Protein AF-A0A350V5R4-F1 (afdb_monomer)

Solvent-accessible surface area (backbone atoms only — not comparable to full-atom values): 5388 Å² total; per-residue (Å²): 135,82,79,77,76,70,82,80,74,78,78,55,40,68,47,79,46,78,39,72,71,62,91,86,40,62,67,62,50,54,56,50,46,71,63,49,60,69,48,32,56,79,38,56,25,43,79,77,38,79,43,70,62,56,77,88,73,53,89,65,91,63,98,61,90,70,50,56,33,40,37,32,37,36,15,69,38,66,69,34,52,59,61,71,77,111

Mean predicted aligned error: 6.83 Å

Secondary structure (DSSP, 8-state):
------------EEEEEEE---TT-HHHHHHHHHHHHHHHHHTTEEEEEEE---GGG-SS--SSPPPSEEEEEEESSHHHHHHHT-

Foldseek 3Di:
DDPPPPPDDQDWDKDKDQADDDPPCVVVVVVVCVVQVVVQVVLQKDFPDKDQDDPVVDPDDDPDDGGRIMTMMTHSDPVSVVVSVD

Structure (mmCIF, N/CA/C/O backbone):
data_AF-A0A350V5R4-F1
#
_entry.id   AF-A0A350V5R4-F1
#
loop_
_atom_site.group_PDB
_atom_site.id
_atom_site.type_symbol
_atom_site.label_atom_id
_atom_site.label_alt_id
_atom_site.label_comp_id
_atom_site.label_asym_id
_atom_site.label_entity_id
_atom_site.label_seq_id
_atom_site.pdbx_PDB_ins_code
_atom_site.Cartn_x
_atom_site.Cartn_y
_atom_site.Cartn_z
_atom_site.occupancy
_atom_site.B_iso_or_equiv
_atom_site.auth_seq_id
_atom_site.auth_comp_id
_atom_site.auth_asym_id
_atom_site.auth_atom_id
_atom_site.pdbx_PDB_model_num
ATOM 1 N N . MET A 1 1 ? -35.073 25.546 3.804 1.00 38.59 1 MET A N 1
ATOM 2 C CA . MET A 1 1 ? -33.939 24.994 3.042 1.00 38.59 1 MET A CA 1
ATOM 3 C C . MET A 1 1 ? -32.795 24.857 4.027 1.00 38.59 1 MET A C 1
ATOM 5 O O . MET A 1 1 ? -32.140 25.846 4.317 1.00 38.59 1 MET A O 1
ATOM 9 N N . ILE A 1 2 ? -32.684 23.693 4.666 1.00 42.62 2 ILE A N 1
ATOM 10 C CA . ILE A 1 2 ? -31.549 23.393 5.539 1.00 42.62 2 ILE A CA 1
ATOM 11 C C . ILE A 1 2 ? -30.480 22.863 4.595 1.00 42.62 2 ILE A C 1
ATOM 13 O O . ILE A 1 2 ? -30.662 21.816 3.981 1.00 42.62 2 ILE A O 1
ATOM 17 N N . ILE A 1 3 ? -29.446 23.668 4.385 1.00 50.91 3 ILE A N 1
ATOM 18 C CA . ILE A 1 3 ? -28.196 23.201 3.800 1.00 50.91 3 ILE A CA 1
ATOM 19 C C . ILE A 1 3 ? -27.588 22.329 4.890 1.00 50.91 3 ILE A C 1
ATOM 21 O O . ILE A 1 3 ? -27.129 22.833 5.909 1.00 50.91 3 ILE A O 1
ATOM 25 N N . ASP A 1 4 ? -27.743 21.022 4.725 1.00 48.69 4 ASP A N 1
ATOM 26 C CA . ASP A 1 4 ? -27.008 20.028 5.487 1.00 48.69 4 ASP A CA 1
ATOM 27 C C . ASP A 1 4 ? -25.535 20.258 5.136 1.00 48.69 4 ASP A C 1
ATOM 29 O O . ASP A 1 4 ? -25.110 19.978 4.011 1.00 48.69 4 ASP A O 1
ATOM 33 N N . GLU A 1 5 ? -24.793 20.912 6.032 1.00 52.44 5 GLU A N 1
ATOM 34 C CA . GLU A 1 5 ? -23.341 21.000 5.928 1.00 52.44 5 GLU A CA 1
ATOM 35 C C . GLU A 1 5 ? -22.814 19.569 6.027 1.00 52.44 5 GLU A C 1
ATOM 37 O O . GLU A 1 5 ? -22.589 19.033 7.110 1.00 52.44 5 GLU A O 1
ATOM 42 N N . GLN A 1 6 ? -22.677 18.922 4.869 1.00 53.38 6 GLN A N 1
ATOM 43 C CA . GLN A 1 6 ? -21.939 17.677 4.741 1.00 53.38 6 GLN A CA 1
ATOM 44 C C . GLN A 1 6 ? -20.573 17.915 5.390 1.00 53.38 6 GLN A C 1
ATOM 46 O O . GLN A 1 6 ? -19.898 18.870 4.988 1.00 53.38 6 GLN A O 1
ATOM 51 N N . PRO A 1 7 ? -20.174 17.121 6.400 1.00 49.75 7 PRO A N 1
ATOM 52 C CA . PRO A 1 7 ? -18.937 17.364 7.119 1.00 49.75 7 PRO A CA 1
ATOM 53 C C . PRO A 1 7 ? -17.786 17.434 6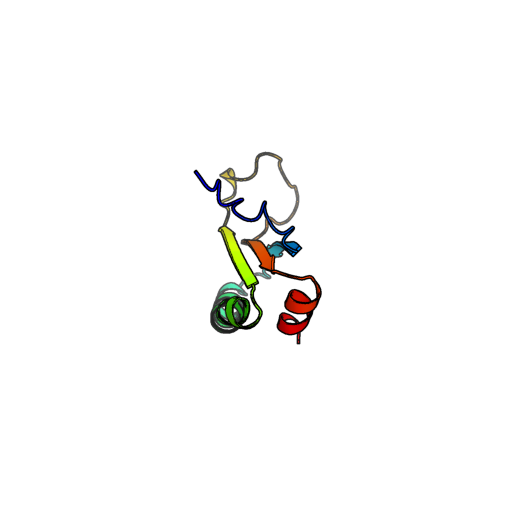.117 1.00 49.75 7 PRO A C 1
ATOM 55 O O . PRO A 1 7 ? -17.506 16.492 5.373 1.00 49.75 7 PRO A O 1
ATOM 58 N N . THR A 1 8 ? -17.158 18.603 6.067 1.00 53.06 8 THR A N 1
ATOM 59 C CA . THR A 1 8 ? -15.969 18.893 5.281 1.00 53.06 8 THR A CA 1
ATOM 60 C C . THR A 1 8 ? -14.856 17.956 5.736 1.00 53.06 8 THR A C 1
ATOM 62 O O . THR A 1 8 ? -14.320 18.124 6.822 1.00 53.06 8 THR A O 1
ATOM 65 N N . SER A 1 9 ? -14.559 16.943 4.914 1.00 56.53 9 SER A N 1
ATOM 66 C CA . SER A 1 9 ? -13.320 16.149 4.886 1.00 56.53 9 SER A CA 1
ATOM 67 C C . SER A 1 9 ? -12.551 16.091 6.216 1.00 56.53 9 SER A C 1
ATOM 69 O O . SER A 1 9 ? -11.673 16.920 6.458 1.00 56.53 9 SER A O 1
ATOM 71 N N . TYR A 1 10 ? -12.803 15.073 7.041 1.00 63.28 10 TYR A N 1
ATOM 72 C CA . TYR A 1 10 ? -11.877 14.728 8.122 1.00 63.28 10 TYR A CA 1
ATOM 73 C C . TYR A 1 10 ? -10.480 14.487 7.529 1.00 63.28 10 TYR A C 1
ATOM 75 O O . TYR A 1 10 ? -10.340 13.702 6.588 1.00 63.28 10 TYR A O 1
ATOM 83 N N . GLU A 1 11 ? -9.455 15.169 8.048 1.00 79.50 11 GLU A N 1
ATOM 84 C CA . GLU A 1 11 ? -8.064 14.864 7.706 1.00 79.50 11 GLU A CA 1
ATOM 85 C C . GLU A 1 11 ? -7.782 13.403 8.075 1.00 79.50 11 GLU A C 1
ATOM 87 O O . GLU A 1 11 ? -7.738 13.044 9.250 1.00 79.50 11 GLU A O 1
ATOM 92 N N . LYS A 1 12 ? -7.626 12.542 7.065 1.00 88.44 12 LYS A N 1
ATOM 93 C CA . LYS A 1 12 ? -7.251 11.143 7.266 1.00 88.44 12 LYS A CA 1
ATOM 94 C C . LYS A 1 12 ? -5.744 11.018 7.435 1.00 88.44 12 LYS A C 1
ATOM 96 O O . LYS A 1 12 ? -4.966 11.631 6.699 1.00 88.44 12 LYS A O 1
ATOM 101 N N . PHE A 1 13 ? -5.320 10.133 8.328 1.00 94.62 13 PHE A N 1
ATOM 102 C CA . PHE A 1 13 ? -3.920 9.751 8.437 1.00 94.62 13 PHE A CA 1
ATOM 103 C C . PHE A 1 13 ? -3.550 8.825 7.271 1.00 94.62 13 PHE A C 1
ATOM 105 O O . PHE A 1 13 ? -3.974 7.672 7.235 1.00 94.62 13 PHE A O 1
ATOM 112 N N . THR A 1 14 ? -2.788 9.340 6.304 1.00 95.75 14 THR A N 1
ATOM 113 C CA . THR A 1 14 ? -2.446 8.626 5.063 1.00 95.75 14 THR A CA 1
ATOM 114 C C . THR A 1 14 ? -0.963 8.286 5.014 1.00 95.75 14 THR A C 1
ATOM 116 O O . THR A 1 14 ? -0.115 9.120 5.331 1.00 95.75 14 THR A O 1
ATOM 119 N N . ILE A 1 15 ? -0.649 7.062 4.598 1.00 96.38 15 ILE A N 1
ATOM 120 C CA . ILE A 1 15 ? 0.712 6.551 4.468 1.00 96.38 15 ILE A CA 1
ATOM 121 C C . ILE A 1 15 ? 0.903 5.991 3.065 1.00 96.38 15 ILE A C 1
ATOM 123 O O . ILE A 1 15 ? 0.071 5.232 2.567 1.00 96.38 15 ILE A O 1
ATOM 127 N N . THR A 1 16 ? 2.043 6.322 2.466 1.00 97.44 16 THR A N 1
ATOM 128 C CA . THR A 1 16 ? 2.530 5.673 1.250 1.00 97.44 16 THR A CA 1
ATOM 129 C C . THR A 1 16 ? 3.524 4.585 1.630 1.00 97.44 16 THR A C 1
ATOM 131 O O . THR A 1 16 ? 4.489 4.852 2.347 1.00 97.44 16 THR A O 1
ATOM 134 N N . GLN A 1 17 ? 3.313 3.368 1.138 1.00 96.75 17 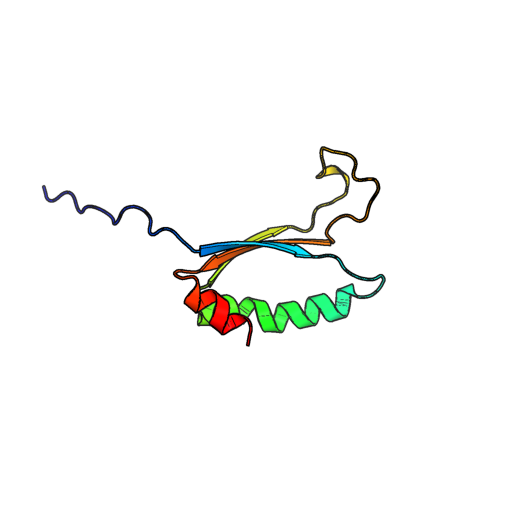GLN A N 1
ATOM 135 C CA . GLN A 1 17 ? 4.231 2.247 1.320 1.00 96.75 17 GLN A CA 1
ATOM 136 C C . GLN A 1 17 ? 4.823 1.868 -0.037 1.00 96.75 17 GLN A C 1
ATOM 138 O O . GLN A 1 17 ? 4.089 1.566 -0.975 1.00 96.75 17 GLN A O 1
ATOM 143 N N . LEU A 1 18 ? 6.151 1.898 -0.134 1.00 96.00 18 LEU A N 1
ATOM 144 C CA . LEU A 1 18 ? 6.905 1.373 -1.271 1.00 96.00 18 LEU A CA 1
ATOM 145 C C . LEU A 1 18 ? 7.477 0.021 -0.853 1.00 96.00 18 LEU A C 1
ATOM 147 O O . LEU A 1 18 ? 8.283 -0.050 0.074 1.00 96.00 18 LEU A O 1
ATOM 151 N N . ILE A 1 19 ? 7.019 -1.046 -1.494 1.00 96.44 19 ILE A N 1
ATOM 152 C CA . ILE A 1 19 ? 7.333 -2.418 -1.107 1.00 96.44 19 ILE A CA 1
ATOM 153 C C . ILE A 1 19 ? 8.353 -2.978 -2.088 1.00 96.44 19 ILE A C 1
ATOM 155 O O . ILE A 1 19 ? 8.105 -3.031 -3.290 1.00 96.44 19 ILE A O 1
ATOM 159 N N . TYR A 1 20 ? 9.486 -3.418 -1.553 1.00 95.81 20 TYR A N 1
ATOM 160 C CA . TYR A 1 20 ? 10.572 -4.061 -2.285 1.00 95.81 20 TYR A CA 1
ATOM 161 C C . TYR A 1 20 ? 10.664 -5.510 -1.829 1.00 95.81 20 TYR A C 1
ATOM 163 O O . TYR A 1 20 ? 10.519 -5.794 -0.637 1.00 95.81 20 TYR A O 1
ATOM 171 N N . LEU A 1 21 ? 10.876 -6.422 -2.772 1.00 94.62 21 LEU A N 1
ATOM 172 C CA . LEU A 1 21 ? 10.981 -7.846 -2.488 1.00 94.62 21 LEU A CA 1
ATOM 173 C C . LEU A 1 21 ? 12.386 -8.332 -2.809 1.00 94.62 21 LEU A C 1
ATOM 175 O O . LEU A 1 21 ? 12.962 -7.951 -3.824 1.00 94.62 21 LEU A O 1
ATOM 179 N N . ASN A 1 22 ? 12.893 -9.224 -1.963 1.00 93.69 22 ASN A N 1
ATOM 180 C CA . ASN A 1 22 ? 14.030 -10.053 -2.336 1.00 93.69 22 ASN A CA 1
ATOM 181 C C . ASN A 1 22 ? 13.606 -11.013 -3.455 1.00 93.69 22 ASN A C 1
ATOM 183 O O . ASN A 1 22 ? 12.445 -11.431 -3.510 1.00 93.69 22 ASN A O 1
ATOM 187 N N . GLU A 1 23 ? 14.557 -11.404 -4.300 1.00 93.56 23 GLU A N 1
ATOM 188 C CA . GLU A 1 23 ? 14.326 -12.365 -5.380 1.00 93.56 23 GLU A CA 1
ATOM 189 C C . GLU A 1 23 ? 13.666 -13.656 -4.857 1.00 93.56 23 GLU A C 1
ATOM 191 O O . GLU A 1 23 ? 14.136 -14.267 -3.894 1.00 93.56 23 GLU A O 1
ATOM 196 N N . GLY A 1 24 ? 12.547 -14.055 -5.474 1.00 96.06 24 GLY A N 1
ATOM 197 C CA . GLY A 1 24 ? 11.773 -15.244 -5.098 1.00 96.06 24 GLY A CA 1
ATOM 198 C C . GLY A 1 24 ? 10.809 -15.056 -3.917 1.00 96.06 24 GLY A C 1
ATOM 199 O O . GLY A 1 24 ? 10.119 -16.005 -3.534 1.00 96.06 24 GLY A O 1
ATOM 200 N N . GLY A 1 25 ? 10.739 -13.860 -3.322 1.00 96.38 25 GLY A N 1
ATOM 201 C CA 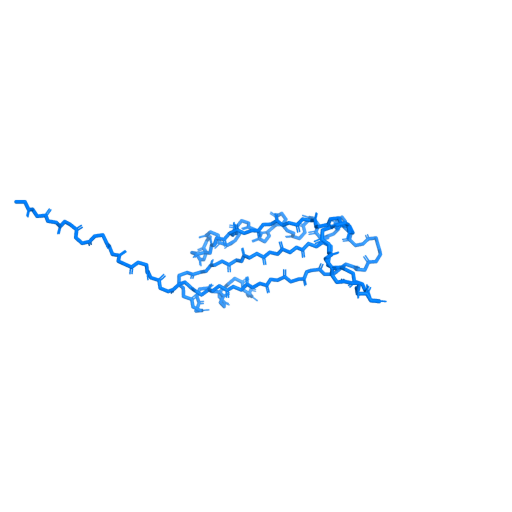. GLY A 1 25 ? 9.883 -13.556 -2.169 1.00 96.38 25 GLY A CA 1
ATOM 202 C C . GLY A 1 25 ? 8.400 -13.325 -2.490 1.00 96.38 25 GLY A C 1
ATOM 203 O O . GLY A 1 25 ? 7.603 -13.103 -1.577 1.00 96.38 25 GLY A O 1
ATOM 204 N N . GLU A 1 26 ? 7.992 -13.372 -3.759 1.00 96.62 26 GLU A N 1
ATOM 205 C CA . GLU A 1 26 ? 6.660 -12.957 -4.214 1.00 96.62 26 GLU A CA 1
ATOM 206 C C . GLU A 1 26 ? 5.548 -13.806 -3.597 1.00 96.62 26 GLU A C 1
ATOM 208 O O . GLU A 1 26 ? 4.514 -13.283 -3.185 1.00 96.62 26 GLU A O 1
ATOM 213 N N . GLN A 1 27 ? 5.751 -15.120 -3.498 1.00 97.50 27 GLN A N 1
ATOM 214 C CA . GLN A 1 27 ? 4.723 -16.026 -2.980 1.00 97.50 27 GLN A CA 1
ATOM 215 C C . GLN A 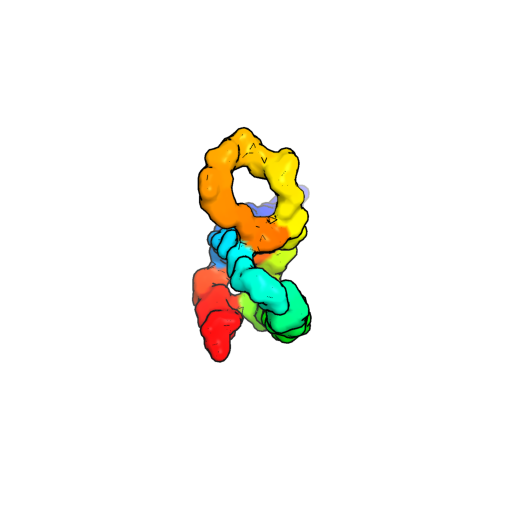1 27 ? 4.477 -15.838 -1.485 1.00 97.50 27 GLN A C 1
ATOM 217 O O . GLN A 1 27 ? 3.332 -15.891 -1.034 1.00 97.50 27 GLN A O 1
ATOM 222 N N . ASP A 1 28 ? 5.532 -15.604 -0.710 1.00 97.25 28 ASP A N 1
ATOM 223 C CA . ASP A 1 28 ? 5.394 -15.375 0.726 1.00 97.25 28 ASP A CA 1
ATOM 224 C C . ASP A 1 28 ? 4.825 -13.985 1.011 1.00 97.25 28 ASP A C 1
ATOM 226 O O . ASP A 1 28 ? 3.971 -13.845 1.888 1.00 97.25 28 ASP A O 1
ATOM 230 N N . PHE A 1 29 ? 5.183 -12.990 0.195 1.00 97.00 29 PHE A N 1
ATOM 231 C CA . PHE A 1 29 ? 4.555 -11.676 0.231 1.00 97.00 29 PHE A CA 1
ATOM 232 C C . PHE A 1 29 ? 3.048 -11.740 -0.069 1.00 97.00 29 PHE A C 1
ATOM 234 O O . PHE A 1 29 ? 2.248 -11.204 0.695 1.00 97.00 29 PHE A O 1
ATOM 241 N N . LEU A 1 30 ? 2.627 -12.466 -1.112 1.00 96.31 30 LEU A N 1
ATOM 242 C CA . LEU A 1 30 ? 1.206 -12.634 -1.445 1.00 96.31 30 LEU A CA 1
ATOM 243 C C . LEU A 1 30 ? 0.414 -13.308 -0.315 1.00 96.31 30 LEU A C 1
ATOM 245 O O . LEU A 1 30 ? -0.718 -12.910 -0.026 1.00 96.31 30 LEU A O 1
ATOM 249 N N . LYS A 1 31 ? 1.000 -14.315 0.347 1.00 97.31 31 LYS A N 1
ATOM 250 C CA . LYS A 1 31 ? 0.385 -14.944 1.526 1.00 97.31 31 LYS A CA 1
ATOM 251 C C . LYS A 1 31 ? 0.264 -13.944 2.670 1.00 97.31 31 LYS A C 1
ATOM 253 O O . LYS A 1 31 ? -0.810 -13.842 3.256 1.00 97.31 31 LYS A O 1
ATOM 258 N N . TYR A 1 32 ? 1.326 -13.197 2.965 1.00 95.38 32 TYR A N 1
ATOM 259 C CA . TYR A 1 32 ? 1.310 -12.152 3.987 1.00 95.38 32 TYR A CA 1
ATOM 260 C C . TYR A 1 32 ? 0.201 -11.122 3.725 1.00 95.38 32 TYR A C 1
ATOM 262 O O . TYR A 1 32 ? -0.624 -10.871 4.603 1.00 95.38 32 TYR A O 1
ATOM 270 N N . GLU A 1 33 ? 0.101 -10.598 2.502 1.00 95.31 33 GLU A N 1
ATOM 271 C CA . GLU A 1 33 ? -0.937 -9.629 2.136 1.00 95.31 33 GLU A CA 1
ATOM 272 C C . GLU A 1 33 ? -2.352 -10.184 2.313 1.00 95.31 33 GLU A C 1
ATOM 274 O O . GLU A 1 33 ? -3.230 -9.476 2.807 1.00 95.31 33 GLU A O 1
ATOM 279 N N . SER A 1 34 ? -2.580 -11.455 1.962 1.00 95.94 34 SER A N 1
ATOM 280 C CA . SER A 1 34 ? -3.893 -12.097 2.128 1.00 95.94 34 SER A CA 1
ATOM 281 C C . SER A 1 34 ? -4.374 -12.127 3.584 1.00 95.94 34 SER A C 1
ATOM 283 O O . SER A 1 34 ? -5.578 -12.158 3.832 1.00 95.94 34 SER A O 1
ATOM 285 N N . LEU A 1 35 ? -3.441 -12.077 4.540 1.00 94.25 35 LEU A N 1
ATOM 286 C CA . LEU A 1 35 ? -3.729 -12.032 5.971 1.00 94.25 35 LEU A CA 1
ATOM 287 C C . LEU A 1 35 ? -3.849 -10.596 6.492 1.00 94.25 35 LEU A C 1
ATOM 289 O O . LEU A 1 35 ? -4.655 -10.342 7.383 1.00 94.25 35 LEU A O 1
ATOM 293 N N . VAL A 1 36 ? -3.057 -9.664 5.954 1.00 91.94 36 VAL A N 1
ATOM 294 C CA . VAL A 1 36 ? -2.911 -8.303 6.497 1.00 91.94 36 VAL A CA 1
ATOM 295 C C . VAL A 1 36 ? -3.903 -7.314 5.901 1.00 91.94 36 VAL A C 1
ATOM 297 O O . VAL A 1 36 ? -4.472 -6.520 6.647 1.00 91.94 36 VAL A O 1
ATOM 300 N N . LEU A 1 37 ? -4.159 -7.357 4.590 1.00 93.62 37 LEU A N 1
ATOM 301 C CA . LEU A 1 37 ? -5.072 -6.404 3.947 1.00 93.62 37 LEU A CA 1
ATOM 302 C C . LEU A 1 37 ? -6.484 -6.415 4.566 1.00 93.62 37 LEU A C 1
ATOM 304 O O . LEU A 1 37 ? -7.010 -5.331 4.818 1.00 93.62 37 LEU A O 1
ATOM 308 N N . PRO A 1 38 ? -7.080 -7.575 4.921 1.00 93.44 38 PRO A N 1
ATOM 309 C CA . PRO A 1 38 ? -8.370 -7.598 5.615 1.00 93.44 38 PRO A CA 1
ATOM 310 C C . PRO A 1 38 ? -8.360 -6.922 6.998 1.00 93.44 38 PRO A C 1
ATOM 312 O O . PRO A 1 38 ? -9.411 -6.532 7.504 1.00 93.44 38 PRO A O 1
ATOM 315 N N . LEU A 1 39 ? -7.194 -6.778 7.640 1.00 92.69 39 LEU A N 1
ATOM 316 C CA . LEU A 1 39 ? -7.083 -6.132 8.952 1.00 92.69 39 LEU A CA 1
ATOM 317 C C . LEU A 1 39 ? -7.183 -4.607 8.872 1.00 92.69 39 LEU A C 1
ATOM 319 O O . LEU A 1 39 ? -7.471 -3.985 9.893 1.00 92.69 39 LEU A O 1
ATOM 323 N N . LEU A 1 40 ? -6.977 -4.006 7.696 1.00 94.44 40 LEU A N 1
ATOM 324 C CA . LEU A 1 40 ? -7.106 -2.559 7.514 1.00 94.44 40 LEU A CA 1
ATOM 325 C C . LEU A 1 40 ? -8.509 -2.095 7.919 1.00 94.44 40 LEU A C 1
ATOM 327 O O . LEU A 1 40 ? -8.639 -1.249 8.802 1.00 94.44 40 LEU A O 1
ATOM 331 N N . GLU A 1 41 ? -9.553 -2.733 7.383 1.00 92.56 41 GLU A N 1
ATOM 332 C CA . GLU A 1 41 ? -10.949 -2.385 7.682 1.00 92.56 41 GLU A CA 1
ATOM 333 C C . GLU A 1 41 ? -11.274 -2.520 9.176 1.00 92.56 41 GLU A C 1
ATOM 335 O O . GLU A 1 41 ? -11.942 -1.661 9.758 1.00 92.56 41 GLU A O 1
ATOM 340 N N . LYS A 1 42 ? -10.737 -3.557 9.837 1.00 93.19 42 LYS A N 1
ATOM 341 C CA . LYS A 1 42 ? -10.922 -3.786 11.281 1.00 93.19 42 LYS A CA 1
ATOM 342 C C . LYS A 1 42 ? -10.453 -2.598 12.127 1.00 93.19 42 LYS A C 1
ATOM 344 O O . LYS A 1 42 ? -11.007 -2.355 13.200 1.00 93.19 42 LYS A O 1
ATOM 349 N N . TYR A 1 43 ? -9.453 -1.863 11.654 1.00 93.25 43 TYR A N 1
ATOM 350 C CA . TYR A 1 43 ? -8.905 -0.694 12.329 1.00 93.25 43 TYR A CA 1
ATOM 351 C C . TYR A 1 43 ? -9.238 0.603 11.595 1.00 93.25 43 TYR A C 1
ATOM 353 O O . TYR A 1 43 ? -8.446 1.530 11.636 1.00 93.25 43 TYR A O 1
ATOM 361 N N . ARG A 1 44 ? -10.407 0.694 10.941 1.00 94.00 44 ARG A N 1
ATOM 362 C CA . ARG A 1 44 ? -10.863 1.920 10.249 1.00 94.00 44 ARG A CA 1
ATOM 363 C C . ARG A 1 44 ? -9.858 2.433 9.211 1.00 94.00 44 ARG A C 1
ATOM 365 O O . ARG A 1 44 ? -9.737 3.637 8.980 1.00 94.00 44 ARG A O 1
ATOM 372 N N . GLY A 1 45 ? -9.109 1.499 8.639 1.00 94.81 45 GLY A N 1
ATOM 373 C CA . GLY A 1 45 ? -8.171 1.715 7.560 1.00 94.81 45 GLY A CA 1
ATOM 374 C C . GLY A 1 45 ? -8.782 1.355 6.211 1.00 94.81 45 GLY A C 1
ATOM 375 O O . GLY A 1 45 ? -9.676 0.514 6.125 1.00 94.81 45 GLY A O 1
ATOM 376 N N . GLY A 1 46 ? -8.270 1.973 5.154 1.00 95.38 46 GLY A N 1
ATOM 377 C CA . GLY A 1 46 ? -8.653 1.717 3.771 1.00 95.38 46 GLY A CA 1
ATOM 378 C C . GLY A 1 46 ? -7.431 1.656 2.865 1.00 95.38 46 GLY A C 1
ATOM 379 O O . GLY A 1 46 ? -6.501 2.447 3.013 1.00 95.38 46 GLY A O 1
ATOM 380 N N . LEU A 1 47 ? -7.435 0.713 1.922 1.00 96.19 47 LEU A N 1
ATOM 381 C CA . LEU A 1 47 ? -6.448 0.640 0.848 1.00 96.19 47 LEU A CA 1
ATOM 382 C C . LEU A 1 47 ? -6.914 1.529 -0.311 1.00 96.19 47 LEU A C 1
ATOM 384 O O . LEU A 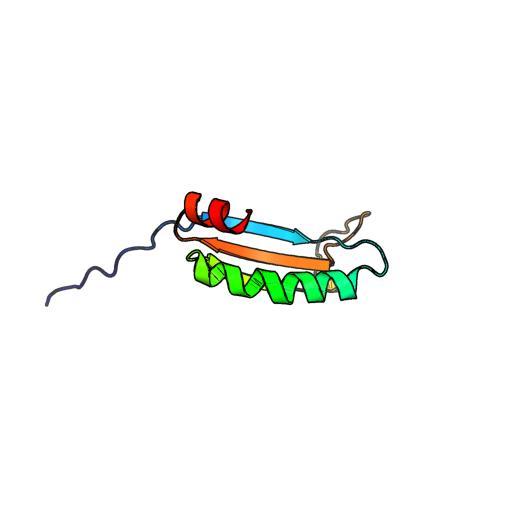1 47 ? -7.731 1.116 -1.129 1.00 96.19 47 LEU A O 1
ATOM 388 N N . GLU A 1 48 ? -6.408 2.758 -0.357 1.00 96.12 48 GLU A N 1
ATOM 389 C CA . GLU A 1 48 ? -6.801 3.781 -1.336 1.00 96.12 48 GLU A CA 1
ATOM 390 C C . GLU A 1 48 ? -6.150 3.552 -2.704 1.00 96.12 48 GLU A C 1
ATOM 392 O O . GLU A 1 48 ? -6.743 3.816 -3.749 1.00 96.12 48 GLU A O 1
ATOM 397 N N . LEU A 1 49 ? -4.916 3.044 -2.705 1.00 96.88 49 LEU A N 1
ATOM 398 C CA . LEU A 1 49 ? -4.205 2.647 -3.914 1.00 96.88 49 LEU A CA 1
ATOM 399 C C . LEU A 1 49 ? -3.450 1.355 -3.661 1.00 96.88 49 LEU A C 1
ATOM 401 O O . LEU A 1 49 ? -2.777 1.209 -2.643 1.00 96.88 49 LEU A O 1
ATOM 405 N N . ARG A 1 50 ? -3.501 0.469 -4.651 1.00 97.12 50 ARG A N 1
ATOM 406 C CA . ARG A 1 50 ? -2.639 -0.698 -4.773 1.00 97.12 50 ARG A CA 1
ATOM 407 C C . ARG A 1 50 ? -2.165 -0.786 -6.214 1.00 97.12 50 ARG A C 1
ATOM 409 O O . ARG A 1 50 ? -2.979 -0.970 -7.117 1.00 97.12 50 ARG A O 1
ATOM 416 N N . LEU A 1 51 ? -0.867 -0.631 -6.436 1.00 96.12 51 LEU A N 1
ATOM 417 C CA . LEU A 1 51 ? -0.274 -0.621 -7.769 1.00 96.12 51 LEU A CA 1
ATOM 418 C C . LEU A 1 51 ? 0.950 -1.533 -7.804 1.00 96.12 51 LEU A C 1
ATOM 420 O O . LEU A 1 51 ? 1.850 -1.364 -6.991 1.00 96.12 51 LEU A O 1
ATOM 424 N N . ARG A 1 52 ? 1.019 -2.432 -8.789 1.00 96.19 52 ARG A N 1
ATOM 425 C CA . ARG A 1 52 ? 2.265 -3.105 -9.190 1.00 96.19 52 ARG A CA 1
ATOM 426 C C . ARG A 1 52 ? 2.802 -2.423 -10.442 1.00 96.19 52 ARG A C 1
ATOM 428 O O . ARG A 1 52 ? 2.305 -2.718 -11.531 1.00 96.19 52 ARG A O 1
ATOM 435 N N . PRO A 1 53 ? 3.717 -1.453 -10.307 1.00 94.06 53 PRO A N 1
ATOM 436 C CA . PRO A 1 53 ? 4.177 -0.686 -11.450 1.00 94.06 53 PRO A CA 1
ATOM 437 C C . PRO A 1 53 ? 5.091 -1.539 -12.341 1.00 94.06 53 PRO A C 1
ATOM 439 O O . PRO A 1 53 ? 6.002 -2.216 -11.869 1.00 94.06 53 PRO A O 1
ATOM 442 N N . GLY A 1 54 ? 4.871 -1.481 -13.651 1.00 92.00 54 GLY A N 1
ATOM 443 C CA . GLY A 1 54 ? 5.862 -1.895 -14.638 1.00 92.00 54 GLY A CA 1
ATOM 444 C C . GLY A 1 54 ? 6.977 -0.854 -14.762 1.00 92.00 54 GLY A C 1
ATOM 445 O O . GLY A 1 54 ? 6.817 0.298 -14.356 1.00 92.00 54 GLY A O 1
ATOM 446 N N . ARG A 1 55 ? 8.110 -1.232 -15.366 1.00 87.81 55 ARG A N 1
ATOM 447 C CA . ARG A 1 55 ? 9.259 -0.318 -15.540 1.00 87.81 55 ARG A CA 1
ATOM 448 C C . ARG A 1 55 ? 8.881 0.969 -16.282 1.00 87.81 55 ARG A C 1
ATOM 450 O O . ARG A 1 55 ? 9.347 2.037 -15.906 1.00 87.81 55 ARG A O 1
ATOM 457 N N . ASP A 1 56 ? 7.974 0.877 -17.253 1.00 91.31 56 ASP A N 1
ATOM 458 C CA . ASP A 1 56 ? 7.510 2.017 -18.057 1.00 91.31 56 ASP A CA 1
ATOM 459 C C . ASP A 1 56 ? 6.628 3.005 -17.272 1.00 91.31 56 ASP A C 1
ATOM 461 O O . ASP A 1 56 ? 6.316 4.088 -17.764 1.00 91.31 56 ASP A O 1
ATOM 465 N N . ASN A 1 57 ? 6.208 2.661 -16.048 1.00 91.81 57 ASN A N 1
ATOM 466 C CA . ASN A 1 57 ? 5.470 3.580 -15.182 1.00 91.81 57 ASN A CA 1
ATOM 467 C C . ASN A 1 57 ? 6.385 4.584 -14.458 1.00 91.81 57 ASN A C 1
ATOM 469 O O . ASN A 1 57 ? 5.882 5.550 -13.884 1.00 91.81 57 ASN A O 1
ATOM 473 N N . PHE A 1 58 ? 7.706 4.385 -14.483 1.00 89.81 58 PHE A N 1
ATOM 474 C CA . PHE A 1 58 ? 8.671 5.259 -13.819 1.00 89.81 58 PHE A CA 1
ATOM 475 C C . PHE A 1 58 ? 9.239 6.286 -14.802 1.00 89.81 58 PHE A C 1
ATOM 477 O O . PHE A 1 58 ? 9.878 5.940 -15.790 1.00 89.81 58 PHE A O 1
ATOM 484 N N . ILE A 1 59 ? 9.005 7.570 -14.515 1.00 89.00 59 ILE A N 1
ATOM 485 C CA . ILE A 1 59 ? 9.412 8.687 -15.387 1.00 89.00 59 ILE A CA 1
ATOM 486 C C . ILE A 1 59 ? 10.902 9.013 -15.229 1.00 89.00 59 ILE A C 1
ATOM 488 O O . ILE A 1 59 ? 11.559 9.399 -16.194 1.00 89.00 59 ILE A O 1
ATOM 492 N N . TYR A 1 60 ? 11.434 8.885 -14.012 1.00 81.81 60 TYR A N 1
ATOM 493 C CA . TYR A 1 60 ? 12.844 9.135 -13.736 1.00 81.81 60 TYR A CA 1
ATOM 494 C C . TYR A 1 60 ? 13.601 7.804 -13.658 1.00 81.81 60 TYR A C 1
ATOM 496 O O . TYR A 1 60 ? 13.140 6.909 -12.943 1.00 81.81 60 TYR A O 1
ATOM 504 N N . PRO A 1 61 ? 14.744 7.655 -14.355 1.00 61.53 61 PRO A N 1
ATOM 505 C CA . PRO A 1 61 ? 15.559 6.457 -14.247 1.00 61.53 61 PRO A CA 1
ATOM 506 C C . PRO A 1 61 ? 16.108 6.361 -12.825 1.00 61.53 61 PRO A C 1
ATOM 508 O O . PRO A 1 61 ? 16.912 7.182 -12.389 1.00 61.53 61 PRO A O 1
ATOM 511 N N . THR A 1 62 ? 15.650 5.365 -12.078 1.00 64.25 62 THR A N 1
ATOM 512 C CA . THR A 1 62 ? 16.335 4.953 -10.860 1.00 64.25 62 THR A CA 1
ATOM 513 C C . THR A 1 62 ? 17.408 3.952 -11.269 1.00 64.25 62 THR A C 1
ATOM 515 O O . THR A 1 62 ? 17.088 2.892 -11.803 1.00 64.25 62 THR A O 1
ATOM 518 N N . ASP A 1 63 ? 18.674 4.245 -10.981 1.00 70.44 63 ASP A N 1
ATOM 519 C CA . ASP A 1 63 ? 19.765 3.267 -11.137 1.00 70.44 63 ASP A CA 1
ATOM 520 C C . ASP A 1 63 ? 19.665 2.105 -10.120 1.00 70.44 63 ASP A C 1
ATOM 522 O O . ASP A 1 63 ? 20.477 1.182 -10.135 1.00 70.44 63 ASP A O 1
ATOM 526 N N . GLY A 1 64 ? 18.674 2.151 -9.220 1.00 76.75 64 GLY A N 1
ATOM 527 C CA . GLY A 1 64 ? 18.411 1.159 -8.181 1.00 76.75 64 GLY A CA 1
ATOM 528 C C . GLY A 1 64 ? 17.164 0.305 -8.421 1.00 76.75 64 GLY A C 1
ATOM 529 O O . GLY A 1 64 ? 16.507 0.376 -9.462 1.00 76.75 64 GLY A O 1
ATOM 530 N N . GLU A 1 65 ? 16.843 -0.509 -7.418 1.00 87.00 65 GLU A N 1
ATOM 531 C CA . GLU A 1 65 ? 15.646 -1.347 -7.402 1.00 87.00 65 GLU A CA 1
ATOM 532 C C . GLU A 1 65 ? 14.368 -0.499 -7.472 1.00 87.00 65 GLU A C 1
ATOM 534 O O . GLU A 1 65 ? 14.284 0.597 -6.912 1.00 87.00 65 GLU A O 1
ATOM 539 N N . LEU A 1 66 ? 13.363 -1.027 -8.170 1.00 91.38 66 LEU A N 1
ATOM 540 C CA . LEU A 1 66 ? 12.027 -0.445 -8.263 1.00 91.38 66 LEU A CA 1
ATOM 541 C C . LEU A 1 66 ? 11.100 -1.158 -7.273 1.00 91.38 66 LEU A C 1
ATOM 543 O O . LEU A 1 66 ? 11.263 -2.363 -7.068 1.00 91.38 66 LEU A O 1
ATOM 547 N N . PRO A 1 67 ? 10.124 -0.456 -6.670 1.00 94.81 67 PRO A N 1
ATOM 548 C CA . PRO A 1 67 ? 9.169 -1.105 -5.791 1.00 94.81 67 PRO A CA 1
ATOM 549 C C . PRO A 1 67 ? 8.368 -2.135 -6.586 1.00 94.81 67 PRO A C 1
ATOM 551 O O . PRO A 1 67 ? 7.836 -1.841 -7.658 1.00 94.81 67 PRO A O 1
ATOM 554 N N . TYR A 1 68 ? 8.263 -3.334 -6.028 1.00 95.88 68 TYR A N 1
ATOM 555 C CA . TYR A 1 68 ? 7.375 -4.377 -6.521 1.00 95.88 68 TYR A CA 1
ATOM 556 C C . TYR A 1 68 ? 5.911 -3.935 -6.426 1.00 95.88 68 TYR A C 1
ATOM 558 O O . TYR A 1 68 ? 5.117 -4.177 -7.336 1.00 95.88 68 TYR A O 1
ATOM 566 N N . GLU A 1 69 ? 5.555 -3.257 -5.331 1.00 97.25 69 GLU A N 1
ATOM 567 C CA . GLU A 1 69 ? 4.201 -2.776 -5.097 1.00 97.25 69 GLU A CA 1
ATOM 568 C C . GLU A 1 69 ? 4.195 -1.427 -4.367 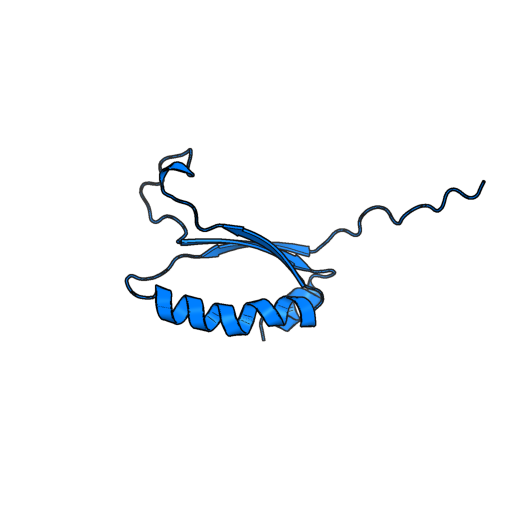1.00 97.25 69 GLU A C 1
ATOM 570 O O . GLU A 1 69 ? 5.067 -1.133 -3.549 1.00 97.25 69 GLU A O 1
ATOM 575 N N . VAL A 1 70 ? 3.209 -0.591 -4.679 1.00 97.19 70 VAL A N 1
ATOM 576 C CA . VAL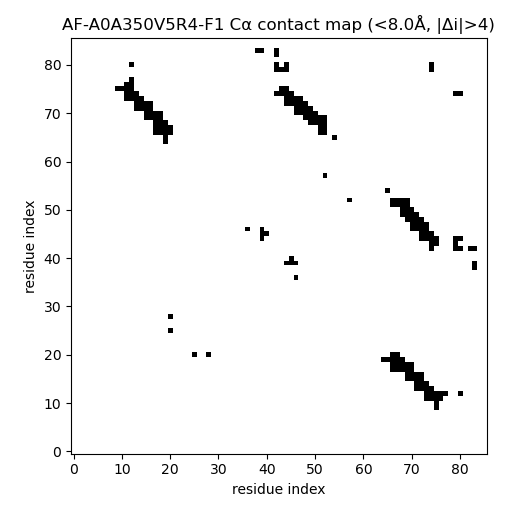 A 1 70 ? 2.974 0.705 -4.042 1.00 97.19 70 VAL A CA 1
ATOM 577 C C . VAL A 1 70 ? 1.582 0.699 -3.441 1.00 97.19 70 VAL A C 1
ATOM 579 O O . VAL A 1 70 ? 0.598 0.473 -4.154 1.00 97.19 70 VAL A O 1
ATOM 582 N N . HIS A 1 71 ? 1.497 0.979 -2.142 1.00 97.50 71 HIS A N 1
ATOM 583 C CA . HIS A 1 71 ? 0.229 1.181 -1.449 1.00 97.50 71 HIS A CA 1
ATOM 584 C C . HIS A 1 71 ? 0.064 2.635 -1.024 1.00 97.50 71 HIS A C 1
ATOM 586 O O . HIS A 1 71 ? 1.015 3.269 -0.567 1.00 97.50 71 HIS A O 1
ATOM 592 N N . ILE A 1 72 ? -1.164 3.136 -1.119 1.00 97.50 72 ILE A N 1
ATOM 593 C CA . ILE A 1 72 ? -1.620 4.282 -0.332 1.00 97.50 72 ILE A CA 1
ATOM 594 C C . ILE A 1 72 ? -2.687 3.745 0.605 1.00 97.50 72 ILE A C 1
ATOM 596 O O . ILE A 1 72 ? -3.692 3.201 0.152 1.00 97.50 72 ILE A O 1
ATOM 600 N N . VAL A 1 73 ? -2.451 3.883 1.904 1.00 96.88 73 VAL A N 1
ATOM 601 C CA . VAL A 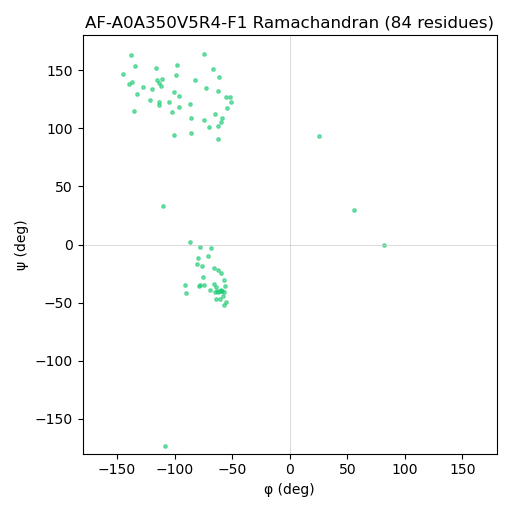1 73 ? -3.365 3.425 2.949 1.00 96.88 73 VAL A CA 1
ATOM 602 C C . VAL A 1 73 ? -3.778 4.625 3.780 1.00 96.88 73 VAL A C 1
ATOM 604 O O . VAL A 1 73 ? -2.929 5.429 4.165 1.00 96.88 73 VAL A O 1
ATOM 607 N N . SER A 1 74 ? -5.068 4.752 4.062 1.00 95.94 74 SER A N 1
ATOM 608 C CA . SER A 1 74 ? -5.600 5.800 4.930 1.00 95.94 74 SER A CA 1
ATOM 609 C C . SER A 1 74 ? -6.226 5.203 6.184 1.00 95.94 74 SER A C 1
ATOM 611 O O . SER A 1 74 ? -6.699 4.072 6.158 1.00 95.94 74 SER A O 1
ATOM 613 N N . PHE A 1 75 ? -6.226 5.958 7.278 1.00 95.31 75 PHE A N 1
ATOM 614 C CA . PHE A 1 75 ? -6.909 5.646 8.531 1.00 95.31 75 PHE A CA 1
ATOM 615 C C . PHE A 1 75 ? -7.640 6.893 9.029 1.00 95.31 75 PHE A C 1
ATOM 617 O O . PHE A 1 75 ? -7.219 8.016 8.742 1.00 95.31 75 PHE A O 1
ATOM 624 N N . GLU A 1 76 ? -8.707 6.714 9.809 1.00 93.81 76 GLU A N 1
ATOM 625 C CA . GLU A 1 76 ? -9.376 7.844 10.474 1.00 93.81 76 GLU A CA 1
ATOM 626 C C . GLU A 1 76 ? -8.424 8.608 11.404 1.00 93.81 76 GLU A C 1
ATOM 628 O O . GLU A 1 76 ? -8.452 9.835 11.440 1.00 93.81 76 GLU A O 1
ATOM 633 N N . THR A 1 77 ? -7.561 7.895 12.135 1.00 93.88 77 THR A N 1
ATOM 634 C CA . THR A 1 77 ? -6.591 8.488 13.065 1.00 93.88 77 THR A CA 1
ATOM 635 C C . THR A 1 77 ? -5.225 7.809 12.977 1.00 93.88 77 THR A C 1
ATOM 637 O O . THR A 1 77 ? -5.081 6.685 12.490 1.00 93.88 77 THR A O 1
ATOM 640 N N . LYS A 1 78 ? -4.190 8.475 13.498 1.00 93.31 78 LYS A N 1
ATOM 641 C CA . LYS A 1 78 ? -2.846 7.891 13.617 1.00 93.31 78 LYS A CA 1
ATOM 642 C C . LYS A 1 78 ? -2.824 6.713 14.600 1.00 93.31 78 LYS A C 1
ATOM 644 O O . LYS A 1 78 ? -2.083 5.750 14.416 1.00 93.31 78 LYS A O 1
ATOM 649 N N . GLU A 1 79 ? -3.639 6.773 15.647 1.00 94.25 79 GLU A N 1
ATOM 650 C CA . GLU A 1 79 ? -3.791 5.718 16.647 1.00 94.25 79 GLU A CA 1
ATOM 651 C C . GLU A 1 79 ? -4.367 4.440 16.036 1.00 94.25 79 GLU A C 1
ATOM 653 O O . GLU A 1 79 ? -3.967 3.341 16.421 1.00 94.25 79 GLU A O 1
ATOM 658 N N . ASP A 1 80 ? -5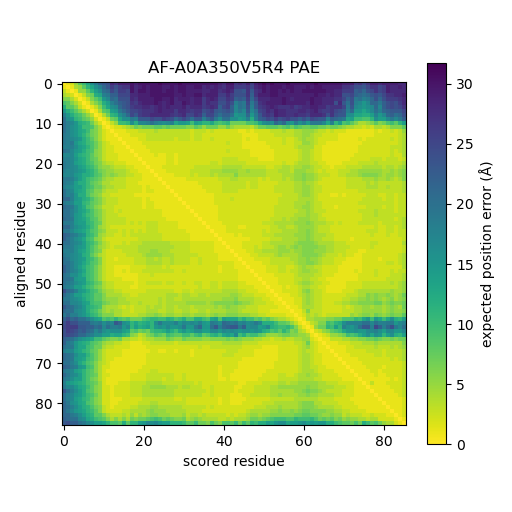.283 4.575 15.080 1.00 93.44 80 ASP A N 1
ATOM 659 C CA . ASP A 1 80 ? -5.858 3.447 14.354 1.00 93.44 80 ASP A CA 1
ATOM 660 C C . ASP A 1 80 ? -4.812 2.722 13.500 1.00 93.44 80 ASP A C 1
ATOM 662 O O . ASP A 1 80 ? -4.723 1.493 13.559 1.00 93.44 80 ASP A O 1
ATOM 666 N N . PHE A 1 81 ? -3.917 3.465 12.842 1.00 93.44 81 PHE A N 1
ATOM 667 C CA . PHE A 1 81 ? -2.750 2.881 12.178 1.00 93.44 81 PHE A CA 1
ATOM 668 C C . PHE A 1 81 ? -1.858 2.089 13.150 1.00 93.44 81 PHE A C 1
ATOM 670 O O . PHE A 1 81 ? -1.452 0.966 12.858 1.00 93.44 81 PHE A O 1
ATOM 677 N N . PHE A 1 82 ? -1.569 2.610 14.345 1.00 92.44 82 PHE A N 1
ATOM 678 C CA . PHE A 1 82 ? -0.719 1.882 15.296 1.00 92.44 82 PHE A CA 1
ATOM 679 C C . PHE A 1 82 ? -1.337 0.578 15.819 1.00 92.44 82 PHE A C 1
ATOM 681 O O . PHE A 1 82 ? -0.603 -0.284 16.304 1.00 92.44 82 PHE A O 1
ATOM 688 N N . LYS A 1 83 ? -2.661 0.403 15.730 1.00 91.44 83 LYS A N 1
ATOM 689 C CA . LYS A 1 83 ? -3.321 -0.855 16.109 1.00 91.44 83 LYS A CA 1
ATOM 690 C C . LYS A 1 83 ? -3.124 -1.958 15.070 1.00 91.44 83 LYS A C 1
ATOM 692 O O . LYS A 1 83 ? -3.125 -3.120 15.462 1.00 91.44 83 LYS A O 1
ATOM 697 N N . VAL A 1 84 ? -2.933 -1.616 13.790 1.00 87.81 84 VAL A N 1
ATOM 698 C CA . VAL A 1 84 ? -2.698 -2.613 12.728 1.00 87.81 84 VAL A CA 1
ATOM 699 C C . VAL A 1 84 ? -1.247 -3.112 12.678 1.00 87.81 84 VAL A C 1
ATOM 701 O O . VAL A 1 84 ? -0.975 -4.147 12.086 1.00 87.81 84 VAL A O 1
ATOM 704 N N . GLN A 1 85 ? -0.312 -2.397 13.312 1.00 79.50 85 GLN A N 1
ATOM 705 C CA . GLN A 1 85 ? 1.123 -2.726 13.337 1.00 79.50 85 GLN A CA 1
ATOM 706 C C . GLN A 1 85 ? 1.525 -3.709 14.458 1.00 79.50 85 GLN A C 1
ATOM 708 O O . GLN A 1 85 ? 2.713 -3.973 14.636 1.00 79.50 85 GLN A O 1
ATOM 713 N N . LYS A 1 86 ? 0.566 -4.197 15.253 1.00 68.88 86 LYS A N 1
ATOM 714 C CA . LYS A 1 86 ? 0.787 -5.120 16.378 1.00 68.88 86 LYS A CA 1
ATOM 715 C C . LYS A 1 86 ? 0.279 -6.512 16.047 1.00 68.88 86 LYS A C 1
ATOM 717 O O . LYS A 1 86 ? 0.956 -7.470 16.474 1.00 68.88 86 LYS A O 1
#

pLDDT: mean 87.34, std 15.1, range [38.59, 97.5]

Sequence (86 aa):
MIIDEQPTSYEKFTITQLIYLNEGGEQDFLKYESLVLPLLEKYRGGLELRLRPGRDNFIYPTDGELPYEVHIVSFETKEDFFKVQK

Nearest PDB structures (foldseek):
  1cqn-assembly2_B  TM=5.221E-01  e=1.167E-01  Thermus thermophilus
  2bvz-assembly1_A  TM=5.209E-01  e=1.343E-01  Thermus thermophilus
  1lou-assembly1_A  TM=4.991E-01  e=1.252E-01  Thermus thermophilus
  8oz4-assembly1_A  TM=5.304E-01  e=6.389E+00  Populus tremula
  8ozo-assembly1_A  TM=4.231E-01  e=3.166E+00  Populus tremula

Radius of gyration: 16.9 Å; Cα contacts (8 Å, |Δi|>4): 101; chains: 1; bounding box: 54×41×35 Å